Protein AF-A0A7C2XZM1-F1 (afdb_monomer)

Radius of gyration: 21.67 Å; Cα contacts (8 Å, |Δi|>4): 52; chains: 1; bounding box: 69×19×50 Å

Sequence (68 aa):
MITLVNAQQPPGYYNVTWNGKNSAGKLVPGGVYLYRLQAGDYEEVRKMMVVRYRPASAATRTSRRRLA

pLDDT: mean 87.33, std 14.0, range [50.62, 97.75]

Secondary structure (DSSP, 8-state):
---S--S---SS-------SB-TTSPBPPSEEEEEEEEETTEEEEEEEEE----PPP-----------

Structure (mmCIF, N/CA/C/O backbone):
data_AF-A0A7C2XZM1-F1
#
_entry.id   AF-A0A7C2XZM1-F1
#
loop_
_atom_site.group_PDB
_atom_site.id
_atom_site.type_symbol
_atom_site.label_atom_id
_atom_site.label_alt_id
_atom_site.label_comp_id
_atom_site.label_asym_id
_atom_site.label_entity_id
_atom_site.label_seq_id
_atom_site.pdbx_PDB_ins_code
_atom_site.Cartn_x
_atom_site.Cartn_y
_atom_site.Cartn_z
_atom_site.occupancy
_atom_site.B_iso_or_equiv
_atom_site.auth_seq_id
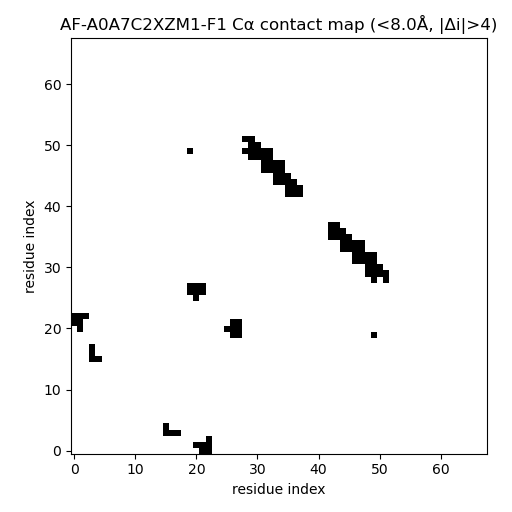_atom_site.auth_comp_id
_atom_site.auth_asym_id
_atom_site.auth_atom_id
_atom_site.pdbx_PDB_model_num
ATOM 1 N N . MET A 1 1 ? -5.126 -2.896 -10.881 1.00 78.81 1 MET A N 1
ATOM 2 C CA . MET A 1 1 ? -5.498 -2.821 -9.453 1.00 78.81 1 MET A CA 1
ATOM 3 C C . MET A 1 1 ? -5.052 -4.114 -8.779 1.00 78.81 1 MET A C 1
ATOM 5 O O . MET A 1 1 ? -5.101 -5.148 -9.431 1.00 78.81 1 MET A O 1
ATOM 9 N N . ILE A 1 2 ? -4.531 -4.059 -7.557 1.00 93.75 2 ILE A N 1
ATOM 10 C CA . ILE A 1 2 ? -4.110 -5.218 -6.750 1.00 93.75 2 ILE A CA 1
ATOM 11 C C . ILE A 1 2 ? -4.675 -5.004 -5.345 1.00 93.75 2 ILE A C 1
ATOM 13 O O . ILE A 1 2 ? -4.730 -3.861 -4.892 1.00 93.75 2 ILE A O 1
ATOM 17 N N . THR A 1 3 ? -5.078 -6.079 -4.676 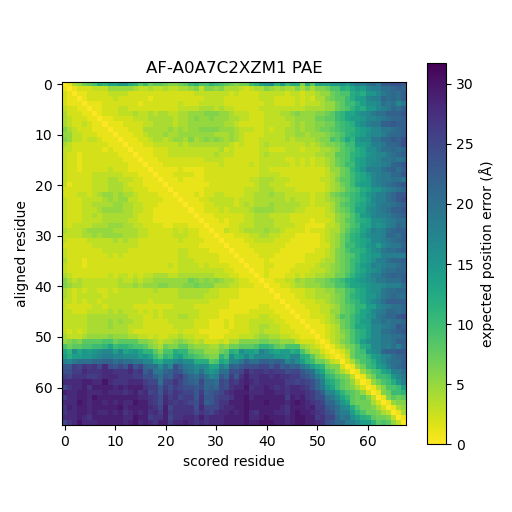1.00 94.94 3 THR A N 1
ATOM 18 C CA . THR A 1 3 ? -5.518 -6.055 -3.277 1.00 94.94 3 THR A CA 1
ATOM 19 C C . THR A 1 3 ? -4.452 -6.741 -2.432 1.00 94.94 3 THR A C 1
ATOM 21 O O . THR A 1 3 ? -4.091 -7.878 -2.722 1.00 94.94 3 THR A O 1
ATOM 24 N N . LEU A 1 4 ? -3.910 -6.043 -1.430 1.00 94.62 4 LEU A N 1
ATOM 25 C CA . LEU A 1 4 ? -2.836 -6.576 -0.576 1.00 94.62 4 LEU A CA 1
ATOM 26 C C . LEU A 1 4 ? -3.374 -7.326 0.642 1.00 94.62 4 LEU A C 1
ATOM 28 O O . LEU A 1 4 ? -2.776 -8.304 1.073 1.00 94.62 4 LEU A O 1
ATOM 32 N N . VAL A 1 5 ? -4.506 -6.868 1.174 1.00 95.75 5 VAL A N 1
ATOM 33 C CA . VAL A 1 5 ? -5.214 -7.486 2.293 1.00 95.75 5 VAL A CA 1
ATOM 34 C C . VAL A 1 5 ? -6.686 -7.548 1.925 1.00 95.75 5 VAL A C 1
ATOM 36 O O . VAL A 1 5 ? -7.262 -6.548 1.502 1.00 95.75 5 VAL A O 1
ATOM 39 N N . ASN A 1 6 ? -7.275 -8.732 2.057 1.00 94.50 6 ASN A N 1
ATOM 40 C CA . ASN A 1 6 ? -8.701 -8.968 1.854 1.00 94.50 6 ASN A CA 1
ATOM 41 C C . ASN A 1 6 ? -9.245 -9.804 3.016 1.00 94.50 6 ASN A C 1
ATOM 43 O O . ASN A 1 6 ? -9.629 -10.958 2.843 1.00 94.50 6 ASN A O 1
ATOM 47 N N . ALA A 1 7 ? -9.157 -9.254 4.223 1.00 93.12 7 ALA A N 1
ATOM 48 C CA . ALA A 1 7 ? -9.594 -9.912 5.443 1.00 93.12 7 ALA A CA 1
ATOM 49 C C . ALA A 1 7 ? -10.064 -8.869 6.456 1.00 93.12 7 ALA A C 1
ATOM 51 O O . ALA A 1 7 ? -9.529 -7.760 6.502 1.00 93.12 7 ALA A O 1
ATOM 52 N N . GLN A 1 8 ? -11.034 -9.243 7.288 1.00 92.19 8 GLN A N 1
ATOM 53 C CA . GLN A 1 8 ? -11.335 -8.491 8.501 1.00 92.19 8 GLN A CA 1
ATOM 54 C C . GLN A 1 8 ? -10.223 -8.736 9.519 1.00 92.19 8 GLN A C 1
ATOM 56 O O . GLN A 1 8 ? -9.789 -9.873 9.713 1.00 92.19 8 GLN A O 1
ATOM 61 N N . GLN A 1 9 ? -9.759 -7.668 10.156 1.00 94.00 9 GLN A N 1
ATOM 62 C CA . GLN A 1 9 ? -8.711 -7.730 11.165 1.00 94.00 9 GLN A CA 1
ATOM 63 C C . GLN A 1 9 ? -9.233 -7.080 12.451 1.00 94.00 9 GLN A C 1
ATOM 65 O O . GLN A 1 9 ? -9.927 -6.063 12.365 1.00 94.00 9 GLN A O 1
ATOM 70 N N . PRO A 1 10 ? -8.955 -7.659 13.632 1.00 94.31 10 PRO A N 1
ATOM 71 C CA . PRO A 1 10 ? -9.301 -7.022 14.896 1.00 94.31 10 PRO A CA 1
ATOM 72 C C . PRO A 1 10 ? -8.537 -5.694 15.064 1.00 94.31 10 PRO A C 1
ATOM 74 O O . PRO A 1 10 ? -7.594 -5.415 14.324 1.00 94.31 10 PRO A O 1
ATOM 77 N N . PRO A 1 11 ? -8.911 -4.852 16.037 1.00 94.44 11 PRO A N 1
ATOM 78 C CA . PRO A 1 11 ? -8.146 -3.649 16.344 1.00 94.44 11 PRO A CA 1
ATOM 79 C C . PRO A 1 11 ? -6.680 -3.974 16.669 1.00 94.44 11 PRO A C 1
ATOM 81 O O . PRO A 1 11 ? -6.394 -4.877 17.456 1.00 94.44 11 PRO A O 1
ATOM 84 N N . GLY A 1 12 ? -5.747 -3.228 16.075 1.00 94.88 12 GLY A N 1
ATOM 85 C CA . GLY A 1 12 ? -4.315 -3.444 16.259 1.00 94.88 12 GLY A CA 1
ATOM 86 C C . GLY A 1 12 ? -3.460 -2.692 15.242 1.00 94.88 12 GLY A C 1
ATOM 87 O O . GLY A 1 12 ? -3.968 -1.957 14.395 1.00 94.88 12 GLY A O 1
ATOM 88 N N . TYR A 1 13 ? -2.144 -2.886 15.330 1.00 95.56 13 TYR A N 1
ATOM 89 C CA . TYR A 1 13 ? -1.177 -2.321 14.391 1.00 95.56 13 TYR A CA 1
ATOM 90 C C . TYR A 1 13 ? -0.781 -3.356 13.341 1.00 95.56 13 TYR A C 1
ATOM 92 O O . TYR A 1 13 ? -0.429 -4.488 13.673 1.00 95.56 13 TYR A O 1
ATOM 100 N N . TYR A 1 14 ? -0.783 -2.943 12.075 1.00 94.81 14 TYR A N 1
ATOM 101 C CA . TYR A 1 14 ? -0.473 -3.806 10.940 1.00 94.81 14 TYR A CA 1
ATOM 102 C C . TYR A 1 14 ? 0.525 -3.132 10.005 1.00 94.81 14 TYR A C 1
ATOM 104 O O . TYR A 1 14 ? 0.477 -1.922 9.792 1.00 94.81 14 TYR A O 1
ATOM 112 N N . ASN A 1 15 ? 1.410 -3.934 9.416 1.00 94.81 15 ASN A N 1
ATOM 113 C CA . ASN A 1 15 ? 2.316 -3.492 8.367 1.00 94.81 15 ASN A CA 1
ATOM 114 C C . ASN A 1 15 ? 2.060 -4.312 7.101 1.00 94.81 15 ASN A C 1
ATOM 116 O O . ASN A 1 15 ? 2.059 -5.541 7.136 1.00 94.81 15 ASN A O 1
ATOM 120 N N . VAL A 1 16 ? 1.851 -3.622 5.984 1.00 94.00 16 VAL A N 1
ATOM 121 C CA . VAL A 1 16 ? 1.590 -4.229 4.680 1.00 94.00 16 VAL A CA 1
ATOM 122 C C . VAL A 1 16 ? 2.548 -3.610 3.677 1.00 94.00 16 VAL A C 1
ATOM 124 O O . VAL A 1 16 ? 2.585 -2.396 3.503 1.00 94.00 16 VAL A O 1
ATOM 127 N N . THR A 1 17 ? 3.322 -4.448 2.992 1.00 94.31 17 THR A N 1
ATOM 128 C CA . THR A 1 17 ? 4.272 -4.000 1.970 1.00 94.31 17 THR A CA 1
ATOM 129 C C . THR A 1 17 ? 3.799 -4.421 0.590 1.00 94.31 17 THR A C 1
ATOM 131 O O . THR A 1 17 ? 3.574 -5.601 0.322 1.00 94.31 17 THR A O 1
ATOM 134 N N . TRP A 1 18 ? 3.696 -3.458 -0.323 1.00 94.69 18 TRP A N 1
ATOM 135 C CA . TRP A 1 18 ? 3.494 -3.764 -1.730 1.00 94.69 18 TRP A CA 1
ATOM 136 C C . TRP A 1 18 ? 4.822 -4.076 -2.419 1.00 94.69 18 TRP A C 1
ATOM 138 O O . TRP A 1 18 ? 5.755 -3.280 -2.393 1.00 94.69 18 TRP A O 1
ATOM 148 N N . ASN A 1 19 ? 4.882 -5.199 -3.131 1.00 94.19 19 ASN A N 1
ATOM 149 C CA . ASN A 1 19 ? 6.056 -5.610 -3.908 1.00 94.19 19 ASN A CA 1
ATOM 150 C C . ASN A 1 19 ? 6.195 -4.902 -5.275 1.00 94.19 19 ASN A C 1
ATOM 152 O O . ASN A 1 19 ? 7.046 -5.274 -6.086 1.00 94.19 19 ASN A O 1
ATOM 156 N N . GLY A 1 20 ? 5.340 -3.922 -5.580 1.00 94.56 20 GLY A N 1
ATOM 157 C CA . GLY A 1 20 ? 5.361 -3.217 -6.861 1.00 94.56 20 GLY A CA 1
ATOM 158 C C . GLY A 1 20 ? 4.900 -4.068 -8.050 1.00 94.56 20 GLY A C 1
ATOM 159 O O . GLY A 1 20 ? 5.312 -3.783 -9.179 1.00 94.56 20 GLY A O 1
ATOM 160 N N . LYS A 1 21 ? 4.098 -5.118 -7.825 1.00 95.56 21 LYS A N 1
ATOM 161 C CA . LYS A 1 21 ? 3.466 -5.933 -8.876 1.00 95.56 21 LYS A CA 1
ATOM 162 C C . LYS A 1 21 ? 1.956 -5.701 -8.943 1.00 95.56 21 LYS A C 1
ATOM 164 O O . LYS A 1 21 ? 1.305 -5.458 -7.930 1.00 95.56 21 LYS A O 1
ATOM 169 N N . ASN A 1 22 ? 1.381 -5.786 -10.136 1.00 95.12 22 ASN A N 1
ATOM 170 C CA . ASN A 1 22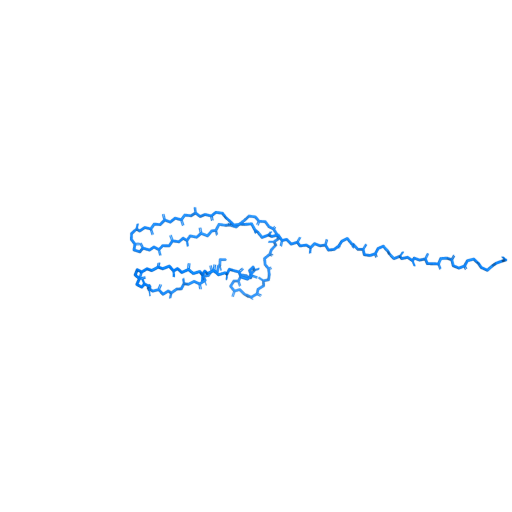 ? -0.071 -5.789 -10.315 1.00 95.12 22 ASN A CA 1
ATOM 171 C C . ASN A 1 22 ? -0.674 -7.187 -10.054 1.00 95.12 22 ASN A C 1
ATOM 173 O O . ASN A 1 22 ? 0.044 -8.136 -9.744 1.00 95.12 22 ASN A O 1
ATOM 177 N N . SER A 1 23 ? -1.995 -7.322 -10.212 1.00 95.31 23 SER A N 1
ATOM 178 C CA . SER A 1 23 ? -2.731 -8.588 -10.047 1.00 95.31 23 SER A CA 1
ATOM 179 C C . SER A 1 23 ? -2.290 -9.710 -10.989 1.00 95.31 23 SER A C 1
ATOM 181 O O . SER A 1 23 ? -2.460 -10.874 -10.657 1.00 95.31 23 SER A O 1
ATOM 183 N N . ALA A 1 24 ? -1.673 -9.382 -12.127 1.00 95.94 24 ALA A N 1
ATOM 184 C CA . ALA A 1 24 ? -1.102 -10.359 -13.052 1.00 95.94 24 ALA A CA 1
ATOM 185 C C . ALA A 1 24 ? 0.347 -10.753 -12.693 1.00 95.94 24 ALA A C 1
ATOM 187 O O . ALA A 1 24 ? 1.036 -11.373 -13.499 1.00 95.94 24 ALA A O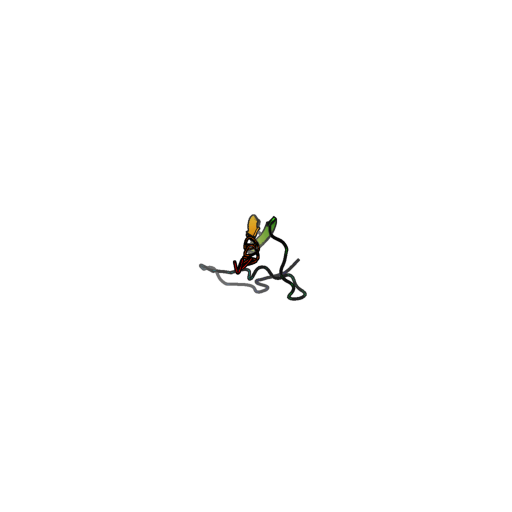 1
ATOM 188 N N . GLY A 1 25 ? 0.859 -10.327 -11.533 1.00 95.25 25 GLY A N 1
ATOM 189 C CA . GLY A 1 25 ? 2.233 -10.593 -11.102 1.00 95.25 25 GLY A CA 1
ATOM 190 C C . GLY A 1 25 ? 3.304 -9.791 -11.853 1.00 95.25 25 GL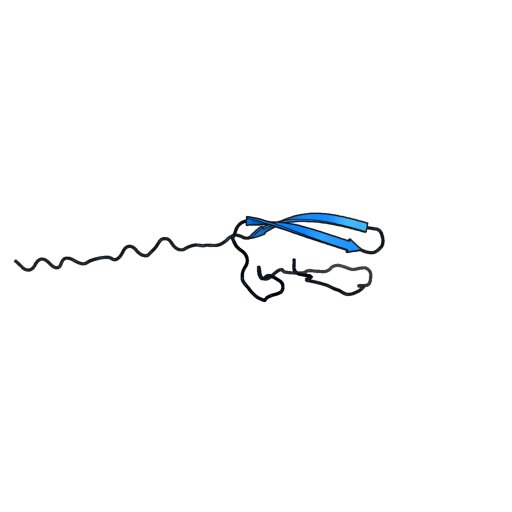Y A C 1
ATOM 191 O O . GLY A 1 25 ? 4.497 -10.005 -11.626 1.00 95.25 25 GLY A O 1
ATOM 192 N N . LYS A 1 26 ? 2.915 -8.848 -12.721 1.00 95.44 26 LYS A N 1
ATOM 193 C CA . LYS A 1 26 ? 3.845 -8.022 -13.504 1.00 95.44 26 LYS A CA 1
ATOM 194 C C . LYS A 1 26 ? 4.277 -6.795 -12.714 1.00 95.44 26 LYS A C 1
ATOM 196 O O . LYS A 1 26 ? 3.452 -6.155 -12.063 1.00 95.44 26 LYS A O 1
ATOM 201 N N . LEU A 1 27 ? 5.558 -6.441 -12.811 1.00 95.00 27 LEU A N 1
ATOM 202 C CA . LEU A 1 27 ? 6.082 -5.205 -12.232 1.00 95.00 27 LEU A CA 1
ATOM 203 C C . LEU A 1 27 ? 5.392 -3.992 -12.855 1.00 95.00 27 LEU A C 1
ATOM 205 O O . LEU A 1 27 ? 5.255 -3.902 -14.074 1.00 95.00 27 LEU A O 1
ATOM 209 N N . VAL A 1 28 ? 4.993 -3.046 -12.012 1.00 94.81 28 VAL A N 1
ATOM 210 C CA . VAL A 1 28 ? 4.435 -1.777 -12.482 1.00 94.81 28 VAL A CA 1
ATOM 211 C C . VAL A 1 28 ? 5.548 -0.768 -12.821 1.00 94.81 28 VAL A C 1
ATOM 213 O O . VAL A 1 28 ? 6.631 -0.843 -12.223 1.00 94.81 28 VAL A O 1
ATOM 216 N N . PRO A 1 29 ? 5.316 0.192 -13.735 1.00 94.69 29 PRO A N 1
ATOM 217 C CA . PRO A 1 29 ? 6.249 1.290 -13.997 1.00 94.69 29 PRO A CA 1
ATOM 218 C C . PRO A 1 29 ? 6.583 2.122 -12.750 1.00 94.69 29 PRO A C 1
ATOM 220 O O . PRO A 1 29 ? 5.867 2.089 -11.748 1.00 94.69 29 PRO A O 1
ATOM 223 N N . GLY A 1 30 ? 7.668 2.893 -12.807 1.00 95.38 30 GLY A N 1
ATOM 224 C CA . GLY A 1 30 ? 7.920 3.917 -11.791 1.00 95.38 30 GLY A CA 1
ATOM 225 C C . GLY A 1 30 ? 6.871 5.025 -11.887 1.00 95.38 30 GLY A C 1
ATOM 226 O O . GLY A 1 30 ? 6.469 5.381 -12.992 1.00 95.38 30 GLY A O 1
ATOM 227 N N . GLY A 1 31 ? 6.408 5.538 -10.750 1.00 95.19 31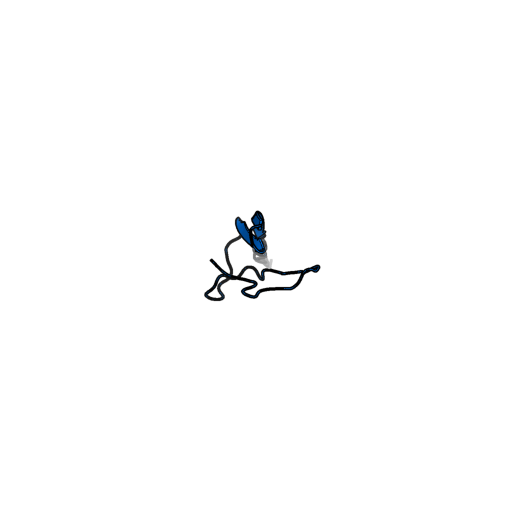 GLY A N 1
ATOM 228 C CA . GLY A 1 31 ? 5.369 6.565 -10.723 1.00 95.19 31 GLY A CA 1
ATOM 229 C C . GLY A 1 31 ? 4.609 6.645 -9.405 1.00 95.19 31 GLY A C 1
ATOM 230 O O . GLY A 1 31 ? 4.925 5.950 -8.438 1.00 95.19 31 GLY A O 1
ATOM 231 N N . VAL A 1 32 ? 3.601 7.515 -9.382 1.00 95.62 32 VAL A N 1
ATOM 232 C CA . VAL A 1 32 ? 2.683 7.672 -8.252 1.00 95.62 32 VAL A CA 1
ATOM 233 C C . VAL A 1 32 ? 1.508 6.714 -8.417 1.00 95.62 32 VAL A C 1
ATOM 235 O O . VAL A 1 32 ? 0.902 6.634 -9.482 1.00 95.62 32 VAL A O 1
ATOM 238 N N . TYR A 1 33 ? 1.180 6.013 -7.342 1.00 95.50 33 TYR A N 1
ATOM 239 C CA . TYR A 1 33 ? 0.063 5.086 -7.239 1.00 95.50 33 TYR A CA 1
ATOM 240 C C . TYR A 1 33 ? -0.806 5.485 -6.055 1.00 95.50 33 TYR A C 1
ATOM 242 O O . TYR A 1 33 ? -0.294 5.930 -5.030 1.00 95.50 33 TYR A O 1
ATOM 250 N N . LEU A 1 34 ? -2.116 5.310 -6.185 1.00 96.44 34 LEU A N 1
ATOM 251 C CA . LEU A 1 34 ? -3.053 5.494 -5.083 1.00 96.44 34 LEU A CA 1
ATOM 252 C C . LEU A 1 34 ? -3.389 4.137 -4.471 1.00 96.44 34 LEU A C 1
ATOM 254 O O . LEU A 1 34 ? -3.566 3.153 -5.194 1.00 96.44 34 LEU A O 1
ATOM 258 N N . TYR A 1 35 ? -3.493 4.096 -3.148 1.00 95.31 35 TYR A N 1
ATOM 259 C CA . TYR A 1 35 ? -4.091 2.979 -2.429 1.00 95.31 35 TYR A CA 1
ATOM 260 C C . TYR A 1 35 ? -5.236 3.475 -1.559 1.00 95.31 35 TYR A C 1
ATOM 262 O O . TYR A 1 35 ? -5.290 4.645 -1.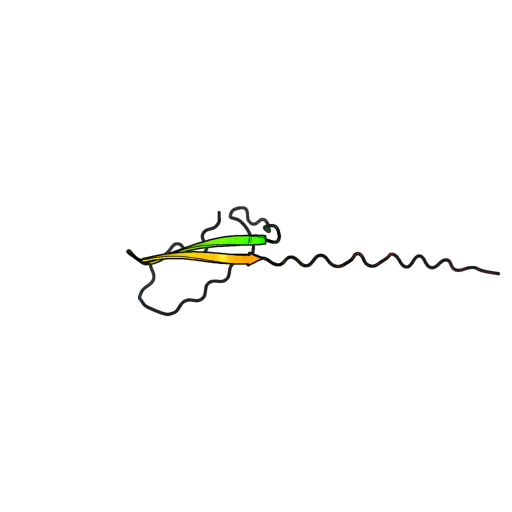183 1.00 95.31 35 TYR A O 1
ATOM 270 N N . ARG A 1 36 ? -6.137 2.548 -1.251 1.00 96.31 36 ARG A N 1
ATOM 271 C CA . ARG A 1 36 ? -7.325 2.767 -0.441 1.00 96.31 36 ARG A CA 1
ATOM 272 C C . ARG A 1 36 ? -7.283 1.816 0.747 1.00 96.31 36 ARG A C 1
ATOM 274 O O . ARG A 1 36 ? -7.115 0.613 0.550 1.00 96.31 36 ARG A O 1
ATOM 281 N N . LEU A 1 37 ? -7.403 2.367 1.947 1.00 95.50 37 LEU A N 1
ATOM 282 C CA . LEU A 1 37 ? -7.573 1.638 3.196 1.00 95.50 37 LEU A CA 1
ATOM 283 C C . LEU A 1 37 ? -9.046 1.729 3.593 1.00 95.50 37 LEU A C 1
ATOM 285 O O . LEU A 1 37 ? -9.586 2.829 3.641 1.00 95.50 37 LEU A O 1
ATOM 289 N N . GLN A 1 38 ? -9.673 0.590 3.879 1.00 95.62 38 GLN A N 1
ATOM 290 C CA . GLN A 1 38 ? -11.035 0.533 4.404 1.00 95.62 38 GLN A CA 1
ATOM 291 C C . GLN A 1 38 ? -11.039 -0.266 5.709 1.00 95.62 38 GLN A C 1
ATOM 293 O O . GLN A 1 38 ? -10.557 -1.399 5.734 1.00 95.62 38 GLN A O 1
ATOM 298 N N . ALA A 1 39 ? -11.582 0.321 6.775 1.00 94.62 39 ALA A N 1
ATOM 299 C CA . ALA A 1 39 ? -11.705 -0.289 8.096 1.00 94.62 39 ALA A CA 1
ATOM 300 C C . ALA A 1 39 ? -13.087 0.031 8.690 1.00 94.62 39 ALA A C 1
ATOM 302 O O . ALA A 1 39 ? -13.292 1.089 9.282 1.00 94.62 39 ALA A O 1
ATOM 303 N N . GLY A 1 40 ? -14.051 -0.876 8.501 1.00 91.25 40 GLY A N 1
ATOM 304 C CA . GLY A 1 40 ? -15.457 -0.591 8.806 1.00 91.25 40 GLY A CA 1
ATOM 305 C C . GLY A 1 40 ? -15.955 0.592 7.972 1.00 91.25 40 GLY A C 1
ATOM 306 O O . GLY A 1 40 ? -15.830 0.568 6.746 1.00 91.25 40 GLY A O 1
ATOM 307 N N . ASP A 1 41 ? -16.449 1.625 8.653 1.00 94.31 41 ASP A N 1
ATOM 308 C CA . ASP A 1 41 ? -16.938 2.870 8.044 1.00 94.31 41 ASP A CA 1
ATOM 309 C C . ASP A 1 41 ? -15.821 3.889 7.753 1.00 94.31 41 ASP A C 1
ATOM 311 O O . ASP A 1 41 ? -16.066 4.936 7.156 1.00 94.31 41 ASP A O 1
ATOM 315 N N . TYR A 1 42 ? -14.584 3.607 8.173 1.00 95.12 42 TYR A N 1
ATOM 316 C CA . TYR A 1 42 ? -13.436 4.452 7.870 1.00 95.12 42 TYR A CA 1
ATOM 317 C C . TYR A 1 42 ? -12.864 4.126 6.490 1.00 95.12 42 TYR A C 1
ATOM 319 O O . TYR A 1 42 ? -12.566 2.966 6.184 1.00 95.12 42 TYR 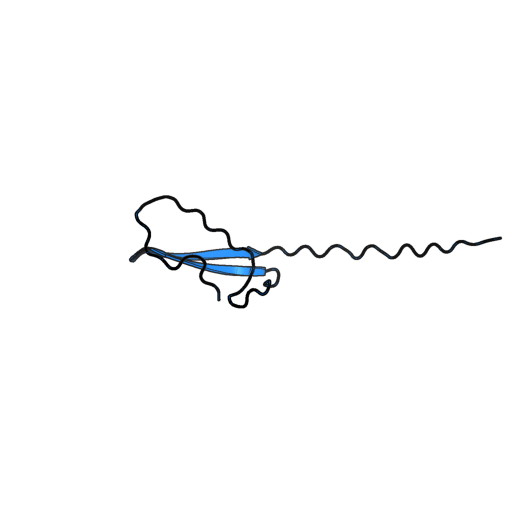A O 1
ATOM 327 N N . GLU A 1 43 ? -12.631 5.163 5.689 1.00 97.06 43 GLU A N 1
ATOM 328 C CA . GLU A 1 43 ? -11.976 5.063 4.392 1.00 97.06 43 GLU A CA 1
ATOM 329 C C . GLU A 1 43 ? -10.920 6.159 4.232 1.00 97.06 43 GLU A C 1
ATOM 331 O O . GLU A 1 43 ? -11.161 7.332 4.518 1.00 97.06 43 GLU A O 1
ATOM 336 N N . GLU A 1 44 ? -9.740 5.778 3.745 1.00 97.38 44 GLU A N 1
ATOM 337 C CA . GLU A 1 44 ? -8.657 6.712 3.459 1.00 97.38 44 GLU A CA 1
ATOM 338 C C . GLU A 1 44 ? -7.968 6.362 2.141 1.00 97.38 44 GLU A C 1
ATOM 340 O O . GLU A 1 44 ? -7.636 5.204 1.873 1.00 97.38 44 GLU A O 1
ATOM 345 N N . VAL A 1 45 ? -7.704 7.384 1.325 1.00 97.75 45 VAL A N 1
ATOM 346 C CA . VAL A 1 45 ? -6.911 7.258 0.101 1.00 97.75 45 VAL A CA 1
ATOM 347 C C . VAL A 1 45 ? -5.589 7.985 0.282 1.00 97.75 45 VAL A C 1
ATOM 349 O O . VAL A 1 45 ? -5.548 9.166 0.621 1.00 97.75 45 VAL A O 1
ATOM 352 N N . ARG A 1 46 ? -4.489 7.286 0.006 1.00 97.25 46 ARG A N 1
ATOM 353 C CA . ARG A 1 46 ? -3.134 7.841 0.089 1.00 97.25 46 ARG A CA 1
ATOM 354 C C . ARG A 1 46 ? -2.341 7.545 -1.173 1.00 97.25 46 ARG A C 1
ATOM 356 O O . ARG A 1 46 ? -2.577 6.566 -1.881 1.00 97.25 46 ARG A O 1
ATOM 363 N N . LYS A 1 47 ? -1.360 8.407 -1.438 1.00 95.75 47 LYS A N 1
ATOM 364 C CA . LYS A 1 47 ? -0.398 8.243 -2.530 1.00 95.75 47 LYS A CA 1
ATOM 365 C C . LYS A 1 47 ? 0.842 7.481 -2.064 1.00 95.75 47 LYS A C 1
ATOM 367 O O . LYS A 1 47 ? 1.338 7.693 -0.963 1.00 95.75 47 LYS A O 1
ATOM 372 N N . MET A 1 48 ? 1.371 6.644 -2.942 1.00 94.44 48 MET A N 1
ATOM 373 C CA . MET A 1 48 ? 2.626 5.913 -2.806 1.00 94.44 48 MET A CA 1
ATOM 374 C C . MET A 1 48 ? 3.459 6.132 -4.069 1.00 94.44 48 MET A C 1
ATOM 376 O O . MET A 1 48 ? 2.913 6.228 -5.165 1.00 94.44 48 MET A O 1
ATOM 380 N N . MET A 1 49 ? 4.781 6.196 -3.933 1.00 94.56 49 MET A N 1
ATOM 381 C CA . MET A 1 49 ? 5.690 6.348 -5.066 1.00 94.56 49 MET A CA 1
ATOM 382 C C . MET A 1 49 ? 6.490 5.066 -5.280 1.00 94.56 49 MET A C 1
ATOM 384 O O . MET A 1 49 ? 7.158 4.585 -4.370 1.00 94.56 49 MET A O 1
ATOM 388 N N . VAL A 1 50 ? 6.444 4.528 -6.497 1.00 94.94 50 VAL A N 1
ATOM 389 C CA . VAL A 1 50 ? 7.327 3.442 -6.928 1.00 94.94 50 VAL A CA 1
ATOM 390 C C . VAL A 1 50 ? 8.503 4.055 -7.659 1.00 94.94 50 VAL A C 1
ATOM 392 O O . VAL A 1 50 ? 8.342 4.653 -8.724 1.00 94.94 50 VAL A O 1
ATOM 395 N N . VAL A 1 51 ? 9.697 3.861 -7.113 1.00 93.19 51 VAL A N 1
ATOM 396 C CA . VAL A 1 51 ? 10.945 4.267 -7.757 1.00 93.19 51 VAL A CA 1
ATOM 397 C C . VAL A 1 51 ? 11.504 3.074 -8.526 1.00 93.19 51 VAL A C 1
ATOM 399 O O . VAL A 1 51 ? 11.628 1.972 -7.992 1.00 93.19 51 VAL A O 1
ATOM 402 N N . ARG A 1 52 ? 11.830 3.277 -9.805 1.00 89.75 52 ARG A N 1
ATOM 403 C CA . ARG A 1 52 ? 12.508 2.276 -10.636 1.00 89.75 52 ARG A CA 1
ATOM 404 C C . ARG A 1 52 ? 13.881 2.799 -10.996 1.00 89.75 52 ARG A C 1
ATOM 406 O O . ARG A 1 52 ? 14.004 3.781 -11.720 1.00 89.75 52 ARG A O 1
ATOM 413 N N . TYR A 1 53 ? 14.904 2.121 -10.502 1.00 85.81 53 TYR A N 1
ATOM 414 C CA . TYR A 1 53 ? 16.261 2.391 -10.930 1.00 85.81 53 TYR A CA 1
ATOM 415 C C . TYR A 1 53 ? 16.473 1.794 -12.322 1.00 85.81 53 TYR A C 1
ATOM 417 O O . TYR A 1 53 ? 16.290 0.593 -12.525 1.00 85.81 53 TYR A O 1
ATOM 425 N N . ARG A 1 54 ? 16.845 2.633 -13.289 1.00 78.50 54 ARG A N 1
ATOM 426 C CA . ARG A 1 54 ?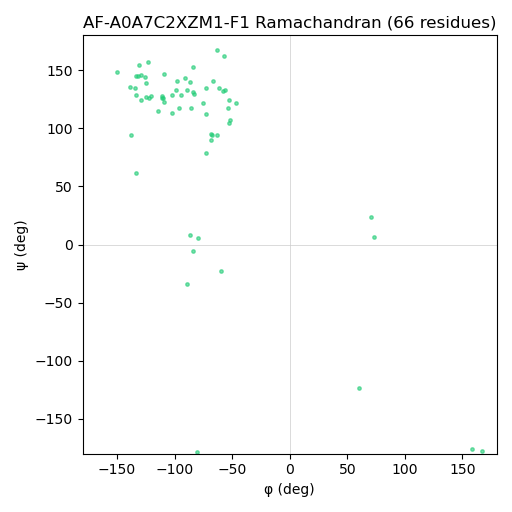 17.473 2.172 -14.527 1.00 78.50 54 ARG A CA 1
ATOM 427 C C . ARG A 1 54 ? 18.961 2.472 -14.376 1.00 78.50 54 ARG A C 1
ATOM 429 O O . ARG A 1 54 ? 19.294 3.655 -14.297 1.00 78.50 54 ARG A O 1
ATOM 436 N N . PRO A 1 55 ? 19.846 1.464 -14.296 1.00 74.19 55 PRO A N 1
ATOM 437 C CA . PRO A 1 55 ? 21.270 1.745 -14.338 1.00 74.19 55 PRO A CA 1
ATOM 438 C C . PRO A 1 55 ? 21.574 2.471 -15.645 1.00 74.19 55 PRO A C 1
ATOM 440 O O . PRO A 1 55 ? 21.107 2.054 -16.710 1.00 74.19 55 PRO A O 1
ATOM 443 N N . ALA A 1 56 ? 22.331 3.567 -15.558 1.00 71.00 56 ALA A N 1
ATOM 444 C CA . ALA A 1 56 ? 22.943 4.155 -16.737 1.00 71.00 56 ALA A CA 1
ATOM 445 C C . ALA A 1 56 ? 23.716 3.027 -17.426 1.00 71.00 56 ALA A C 1
ATOM 447 O O . ALA A 1 56 ? 24.497 2.334 -16.770 1.00 71.00 56 ALA A O 1
ATOM 448 N N . SER A 1 57 ? 23.421 2.780 -18.704 1.00 70.69 57 SER A N 1
ATOM 449 C CA . SER A 1 57 ? 24.101 1.751 -19.485 1.00 70.69 57 SER A CA 1
ATOM 450 C C . SER A 1 57 ? 25.596 1.890 -19.242 1.00 70.69 57 SER A C 1
ATOM 452 O O . SER A 1 57 ? 26.136 2.976 -19.471 1.00 70.69 57 SER A O 1
ATOM 454 N N . ALA A 1 58 ? 26.245 0.832 -18.753 1.00 62.66 58 ALA A N 1
ATOM 455 C CA . ALA A 1 58 ? 27.694 0.791 -18.680 1.00 62.66 58 ALA A CA 1
ATOM 456 C C . ALA A 1 58 ? 28.199 1.141 -20.080 1.00 62.66 58 ALA A C 1
ATOM 458 O O . ALA A 1 58 ? 27.981 0.377 -21.022 1.00 62.66 58 ALA A O 1
ATOM 459 N N . ALA A 1 59 ? 28.750 2.348 -20.230 1.00 60.34 59 ALA A N 1
ATOM 460 C CA . ALA A 1 59 ? 29.282 2.805 -21.495 1.00 60.34 59 ALA A CA 1
ATOM 461 C C . ALA A 1 59 ? 30.265 1.730 -21.947 1.00 60.34 59 ALA A C 1
ATOM 463 O O . ALA A 1 59 ? 31.213 1.410 -21.225 1.00 60.34 59 ALA A O 1
ATOM 464 N N . THR A 1 60 ? 29.981 1.107 -23.089 1.00 58.97 60 THR A N 1
ATOM 465 C CA . THR A 1 60 ? 30.860 0.125 -23.704 1.00 58.97 60 THR A CA 1
ATOM 466 C C . THR A 1 60 ? 32.228 0.777 -23.827 1.00 58.97 60 THR A C 1
ATOM 468 O O . THR A 1 60 ? 32.440 1.656 -24.661 1.00 58.97 60 THR A O 1
ATOM 471 N N . ARG A 1 61 ? 33.160 0.392 -22.952 1.00 56.88 61 ARG A N 1
ATOM 472 C CA . ARG A 1 61 ? 34.551 0.817 -23.041 1.00 56.88 61 ARG A CA 1
ATOM 473 C C . ARG A 1 61 ? 35.158 0.060 -24.214 1.00 56.88 61 ARG A C 1
ATOM 475 O O . ARG A 1 61 ? 35.815 -0.957 -24.026 1.00 56.88 61 ARG A O 1
ATOM 482 N N . THR A 1 62 ? 34.887 0.526 -25.431 1.00 57.53 62 THR A N 1
ATOM 483 C CA . THR A 1 62 ? 35.583 0.089 -26.639 1.00 57.53 62 THR A CA 1
ATOM 484 C C . THR A 1 62 ? 37.041 0.501 -26.485 1.00 57.53 62 THR A C 1
ATOM 486 O O . THR A 1 62 ? 37.426 1.634 -26.772 1.00 57.53 62 THR A O 1
ATOM 489 N N . SER A 1 63 ? 37.863 -0.417 -25.980 1.00 50.62 63 SER A N 1
ATOM 490 C CA . SER A 1 63 ? 39.311 -0.288 -26.005 1.00 50.62 63 SER A CA 1
ATOM 491 C C . SER A 1 63 ? 39.773 -0.377 -27.460 1.00 50.62 63 SER A C 1
ATOM 493 O O . SER A 1 63 ? 40.011 -1.446 -28.015 1.00 50.62 63 SER A O 1
ATOM 495 N N . ARG A 1 64 ? 39.930 0.777 -28.113 1.00 62.56 64 ARG A N 1
ATOM 496 C CA . ARG A 1 64 ? 40.808 0.863 -29.282 1.00 62.56 64 ARG A CA 1
ATOM 497 C C . ARG A 1 64 ? 42.242 0.684 -28.792 1.00 62.56 64 ARG A C 1
ATOM 499 O O . ARG A 1 64 ? 42.912 1.643 -28.425 1.00 62.56 64 ARG A O 1
ATOM 506 N N . ARG A 1 65 ? 42.700 -0.567 -28.768 1.00 61.44 65 ARG A N 1
ATOM 507 C CA . ARG A 1 65 ? 44.117 -0.919 -28.671 1.00 61.44 65 ARG A CA 1
ATOM 508 C C . ARG A 1 65 ? 44.768 -0.484 -29.991 1.00 61.44 65 ARG A C 1
ATOM 510 O O . ARG A 1 65 ? 44.662 -1.186 -30.990 1.00 61.44 65 ARG A O 1
ATOM 517 N N . ARG A 1 66 ? 45.362 0.714 -30.027 1.00 57.22 66 ARG A N 1
ATOM 518 C CA . ARG A 1 66 ? 46.303 1.100 -31.090 1.00 57.22 66 ARG A CA 1
ATOM 519 C C . ARG A 1 66 ? 47.598 0.328 -30.830 1.00 57.22 66 ARG A C 1
ATOM 521 O O . ARG A 1 66 ? 48.237 0.548 -29.809 1.00 57.22 66 ARG A O 1
ATOM 528 N N . LEU A 1 67 ? 47.918 -0.607 -31.719 1.00 54.34 67 LEU A N 1
ATOM 529 C CA . LEU A 1 67 ? 49.281 -1.080 -31.940 1.00 54.34 67 LEU A CA 1
ATOM 530 C C . LEU A 1 67 ? 49.912 -0.119 -32.951 1.00 54.34 67 LEU A C 1
ATOM 532 O O . LEU A 1 67 ? 49.391 0.002 -34.060 1.00 54.34 67 LEU A O 1
ATOM 536 N N . ALA A 1 68 ? 50.961 0.584 -32.537 1.00 57.75 68 ALA A N 1
ATOM 537 C CA . ALA A 1 68 ? 52.026 1.133 -33.374 1.00 57.75 68 ALA A CA 1
ATOM 538 C C . ALA A 1 68 ? 53.186 1.504 -32.447 1.00 57.75 68 ALA A C 1
ATOM 540 O O . ALA A 1 68 ? 52.897 2.179 -31.432 1.00 57.75 68 ALA A O 1
#

Mean predicted aligned error: 8.74 Å

Solvent-accessible surface area (backbone atoms only — not comparable to full-atom values): 5030 Å² total; per-residue (Å²): 122,66,81,92,74,93,74,90,73,77,96,80,90,85,88,85,83,82,88,54,48,41,70,84,70,46,74,58,76,60,45,81,44,80,49,75,50,76,60,89,94,46,75,49,77,46,80,45,74,45,85,66,88,73,76,77,74,78,72,79,78,77,76,79,78,80,85,130

Foldseek 3Di:
DADQDDDQDDDDDDDTDDPQAHPVRHHDDWDKDWDWDDHPPDIDIDIDTDDDDDPDPPPPPPPPPDDD

Nearest PDB structures (foldseek):
  8yka-assembly1_2  TM=3.861E-01  e=2.743E+00  Homo sapiens
  6v92-assembly1_L  TM=3.018E-01  e=7.217E+00  Saccharomyces cerevisiae S288C